Protein AF-A0A7S1L5M8-F1 (afdb_monomer)

Secondary structure (DSSP, 8-state):
-HHHHHHHHHHHT-SEEEEEEEPP-PPP----S-PPPGGGTSEEEEEEEPPP-HHHHHHHHHHHHTS---SHHHHHHHHHHHHHHHHHHHHTSSS---HHHHHHHHHHHHHH-HHHHHHHHHHHHHHHHHHHHHHHSPPHHHHHHHHHHHHHHHHH--

Sequence (158 aa):
LSELRLGDYAYYGWGVSASFREEPEAAPARGGGEALPALYTGTEVELRPQAVDYEASLARYRKTAEMTVTGEWMSAFVARASFNLGFMYQFGLGVAQDLHMAKLHYHRCREVDPSGVHTPVTMVLLALGAHMLLLRLPPWHELLARLAADLRVHALAL

InterPro domains:
  IPR011990 Tetratricopeptide-like helical domain superfamily [G3DSA:1.25.40.10] (1-119)

Solvent-accessible surface area (backbone atoms only — not comparable to full-atom values): 8716 Å² total; per-residue (Å²): 113,70,46,47,55,55,13,50,26,25,55,70,20,55,58,67,44,72,46,75,45,75,63,80,79,76,75,83,78,89,68,95,66,97,66,76,62,65,90,78,76,45,68,51,69,47,78,37,77,29,69,67,31,38,54,65,13,49,56,25,19,49,61,38,37,70,52,80,74,88,46,77,83,43,21,60,54,28,16,50,20,17,38,54,46,11,50,27,21,57,72,30,52,68,43,77,65,32,65,65,60,13,51,52,25,36,50,50,15,35,70,54,24,53,85,84,38,42,68,67,44,51,54,48,53,52,52,48,52,51,50,54,47,58,75,67,50,73,59,68,67,59,52,49,50,52,54,52,47,54,53,51,53,56,66,74,75,110

Foldseek 3Di:
DVLQVVLVCLQVLADWDWDWDFDDDDDDDPDDDPDPPVVPVGTDTDTDRGDRHQQSSLVSLVVLLPDDDPDDVSLQRNLVSLQVNLVCLCVVRNHDNDLVSSLVSLVSSCVSPVPPCVVVSVVVNVVSVVVVVVVVDDPVVVVVVVVVVVVVVVVVVD

Organism: Alexandrium catenella (NCBI:txid2925)

pLDDT: mean 85.06, std 14.72, range [47.56, 97.88]

Structure (mmCIF, N/CA/C/O backbone):
data_AF-A0A7S1L5M8-F1
#
_entry.id   AF-A0A7S1L5M8-F1
#
loop_
_atom_site.group_PDB
_atom_site.id
_atom_site.type_symbol
_atom_site.label_atom_id
_atom_site.label_alt_id
_atom_site.label_comp_id
_atom_site.label_asym_id
_atom_site.label_entity_id
_atom_site.label_seq_id
_atom_site.pdbx_PDB_ins_code
_atom_site.Cartn_x
_atom_site.Cartn_y
_atom_site.Cartn_z
_atom_site.occupancy
_atom_site.B_iso_or_equiv
_atom_site.auth_seq_id
_atom_site.auth_comp_id
_atom_site.auth_asym_id
_atom_site.auth_atom_id
_atom_site.pdbx_PDB_model_num
ATOM 1 N N . LEU A 1 1 ? -10.594 4.805 13.597 1.00 61.78 1 LEU A N 1
ATOM 2 C CA . LEU A 1 1 ? -9.616 3.938 14.305 1.00 61.78 1 LEU A CA 1
ATOM 3 C C . LEU A 1 1 ? -9.954 2.459 14.163 1.00 6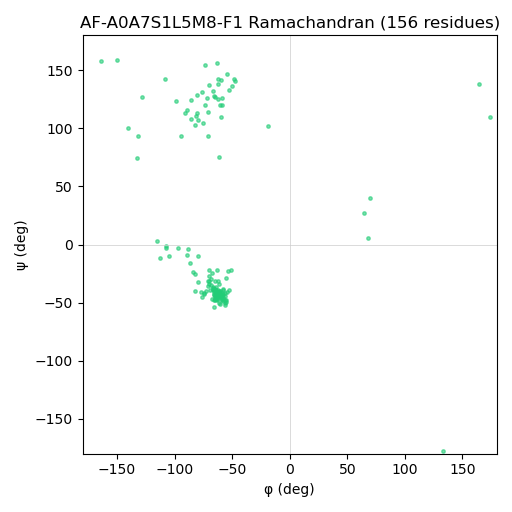1.78 1 LEU A C 1
ATOM 5 O O . LEU A 1 1 ? -9.120 1.719 13.660 1.00 61.78 1 LEU A O 1
ATOM 9 N N . SER A 1 2 ? -11.167 2.039 14.541 1.00 82.62 2 SER A N 1
ATOM 10 C CA . SER A 1 2 ? -11.674 0.679 14.286 1.00 82.62 2 SER A CA 1
ATOM 11 C C . SER A 1 2 ? -11.573 0.280 12.810 1.00 82.62 2 SER A C 1
ATOM 13 O O . SER A 1 2 ? -11.163 -0.833 12.509 1.00 82.62 2 SER A O 1
ATOM 15 N N . GLU A 1 3 ? -11.850 1.216 11.901 1.00 88.25 3 GLU A N 1
ATOM 16 C CA . GLU A 1 3 ? -11.818 0.994 10.448 1.00 88.25 3 GLU A CA 1
ATOM 17 C C . GLU A 1 3 ? -10.474 0.472 9.926 1.00 88.25 3 GLU A C 1
ATOM 19 O O . GLU A 1 3 ? -10.463 -0.494 9.172 1.00 88.25 3 GLU A O 1
ATOM 24 N N . LEU A 1 4 ? -9.339 1.033 10.368 1.00 91.25 4 LEU A N 1
ATOM 25 C CA . LEU A 1 4 ? -8.015 0.542 9.961 1.00 91.25 4 LEU A CA 1
ATOM 26 C C . LEU A 1 4 ? -7.835 -0.927 10.349 1.00 91.25 4 LEU A C 1
ATOM 28 O O . LEU A 1 4 ? -7.425 -1.739 9.528 1.00 91.25 4 LEU A O 1
ATOM 32 N N . ARG A 1 5 ? -8.170 -1.267 11.598 1.00 92.50 5 ARG A N 1
ATOM 33 C CA . ARG A 1 5 ? -8.021 -2.632 12.113 1.00 92.50 5 ARG A CA 1
ATOM 34 C C . ARG A 1 5 ? -8.956 -3.602 11.406 1.00 92.50 5 ARG 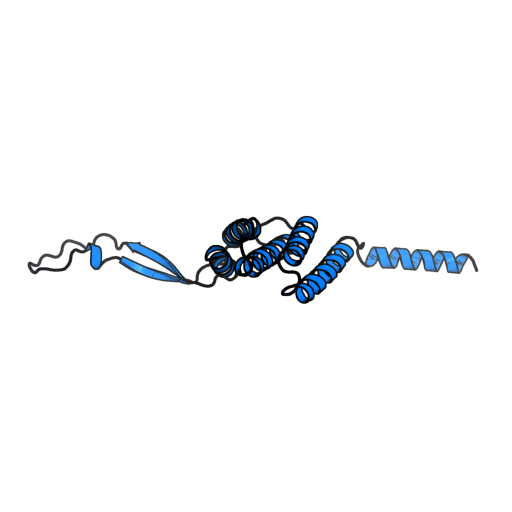A C 1
ATOM 36 O O . ARG A 1 5 ? -8.527 -4.684 11.039 1.00 92.50 5 ARG A O 1
ATOM 43 N N . LEU A 1 6 ? -10.204 -3.208 11.171 1.00 90.38 6 LEU A N 1
ATOM 44 C CA . LEU A 1 6 ? -11.151 -3.990 10.375 1.00 90.38 6 LEU A CA 1
ATOM 45 C C . LEU A 1 6 ? -10.655 -4.182 8.933 1.00 90.38 6 LEU A C 1
ATOM 47 O O . LEU A 1 6 ? -10.879 -5.236 8.345 1.00 90.38 6 LEU A O 1
ATOM 51 N N . GLY A 1 7 ? -9.952 -3.189 8.383 1.00 92.69 7 GLY A N 1
ATOM 52 C CA . GLY A 1 7 ? -9.249 -3.293 7.107 1.00 92.69 7 GLY A CA 1
ATOM 53 C C . GLY A 1 7 ? -8.119 -4.322 7.140 1.00 92.69 7 GLY A C 1
ATOM 54 O O . GLY A 1 7 ? -8.041 -5.135 6.222 1.00 92.69 7 GLY A O 1
ATOM 55 N N . ASP A 1 8 ? -7.309 -4.337 8.206 1.00 93.88 8 ASP A N 1
ATOM 56 C CA . ASP A 1 8 ? -6.246 -5.333 8.410 1.00 93.88 8 ASP A CA 1
ATOM 57 C C . ASP A 1 8 ? -6.839 -6.756 8.492 1.00 93.88 8 ASP A C 1
ATOM 59 O O . ASP A 1 8 ? -6.345 -7.669 7.836 1.00 93.88 8 ASP A O 1
ATOM 63 N N . TYR A 1 9 ? -7.930 -6.950 9.246 1.00 92.31 9 TYR A N 1
ATOM 64 C CA . TYR A 1 9 ? -8.611 -8.250 9.353 1.00 92.31 9 TYR A CA 1
ATOM 65 C C . TYR A 1 9 ? -9.103 -8.750 7.990 1.00 92.31 9 TYR A C 1
ATOM 67 O O . TYR A 1 9 ? -8.823 -9.887 7.616 1.00 92.31 9 TYR A O 1
ATOM 75 N N . ALA A 1 10 ? -9.756 -7.881 7.213 1.00 92.69 10 ALA A N 1
ATOM 76 C CA . ALA A 1 10 ? -10.206 -8.213 5.862 1.00 92.69 10 ALA A CA 1
ATOM 77 C C . ALA A 1 10 ? -9.031 -8.510 4.909 1.00 92.69 10 ALA A C 1
ATOM 79 O O . ALA A 1 10 ? -9.097 -9.453 4.125 1.00 92.69 10 ALA A O 1
ATOM 80 N N . TYR A 1 11 ? -7.932 -7.756 5.023 1.00 94.00 11 TYR A N 1
ATOM 81 C CA . TYR A 1 11 ? -6.733 -7.932 4.202 1.00 94.00 11 TYR A CA 1
ATOM 82 C C . TYR A 1 11 ? -6.044 -9.279 4.438 1.00 94.00 11 TYR A C 1
ATOM 84 O O . TYR A 1 11 ? -5.626 -9.938 3.489 1.00 94.00 11 TYR A O 1
ATOM 92 N N . TYR A 1 12 ? -5.899 -9.678 5.703 1.00 93.44 12 TYR A N 1
ATOM 93 C CA . TYR A 1 12 ? -5.222 -10.922 6.068 1.00 93.44 12 TYR A CA 1
ATOM 94 C C . TYR A 1 12 ? -6.166 -12.130 6.133 1.00 93.44 12 TYR A C 1
ATOM 96 O O . TYR A 1 12 ? -5.690 -13.253 6.286 1.00 93.44 12 TYR A O 1
ATOM 104 N N . GLY A 1 13 ? -7.484 -11.920 6.042 1.00 91.50 13 GLY A N 1
ATOM 105 C CA . GLY A 1 13 ? -8.477 -12.964 6.320 1.00 91.50 13 GLY A CA 1
ATOM 106 C C . GLY A 1 13 ? -8.438 -13.417 7.782 1.00 91.50 13 GLY A C 1
ATOM 107 O O . GLY A 1 13 ? -8.728 -14.565 8.104 1.00 91.50 13 GLY A O 1
ATOM 108 N N . TRP A 1 14 ? -8.008 -12.542 8.690 1.00 88.69 14 TRP A N 1
ATOM 109 C CA . TRP A 1 14 ? -8.004 -12.848 10.114 1.00 88.69 14 TRP A CA 1
ATOM 110 C C . TRP A 1 14 ? -9.409 -12.649 10.668 1.00 88.69 14 TRP A C 1
ATOM 112 O O . TRP A 1 14 ? -9.992 -11.583 10.507 1.00 88.69 14 TRP A O 1
ATOM 122 N N . GLY A 1 15 ? -9.924 -13.653 11.368 1.00 84.62 15 GLY A N 1
ATOM 123 C CA . GLY A 1 15 ? -11.241 -13.597 11.986 1.00 84.62 15 GLY A CA 1
ATOM 124 C C . GLY A 1 15 ? -12.053 -14.852 11.718 1.00 84.62 15 GLY A C 1
ATOM 125 O O . GLY A 1 15 ? -11.596 -15.811 11.093 1.00 84.62 15 GLY A O 1
ATOM 126 N N . VAL A 1 16 ? -13.280 -14.832 12.220 1.00 80.88 16 VAL A N 1
ATOM 127 C CA . VAL A 1 16 ? -14.267 -15.886 12.018 1.00 80.88 16 VAL A CA 1
ATOM 128 C C . VAL A 1 16 ? -15.554 -15.248 11.525 1.00 80.88 16 VAL A C 1
ATOM 130 O O . VAL A 1 16 ? -16.071 -14.313 12.134 1.00 80.88 16 VAL A O 1
ATOM 133 N N . SER A 1 17 ? -16.065 -15.755 10.411 1.00 74.81 17 SER A N 1
ATOM 134 C CA . SER A 1 17 ? -17.426 -15.493 9.968 1.00 74.81 17 SER A CA 1
ATOM 135 C C . SER A 1 17 ? -18.353 -16.493 10.648 1.00 74.81 17 SER A C 1
ATOM 137 O O . SER A 1 17 ? -18.148 -17.702 10.535 1.00 74.81 17 SER A O 1
ATOM 139 N N . ALA A 1 18 ? -19.367 -15.989 11.340 1.00 72.38 18 ALA A N 1
ATOM 140 C CA . ALA A 1 18 ? -20.452 -16.798 11.868 1.00 72.38 18 ALA A CA 1
ATOM 141 C C . ALA A 1 18 ? -21.548 -16.884 10.804 1.00 72.38 18 ALA A C 1
ATOM 143 O O . ALA A 1 18 ? -22.135 -15.863 10.445 1.00 72.38 18 ALA A O 1
ATOM 144 N N . SER A 1 19 ? -21.819 -18.081 10.289 1.00 68.38 19 SER A N 1
ATOM 145 C CA . SER A 1 19 ? -23.056 -18.336 9.552 1.00 68.38 19 SER A CA 1
ATOM 146 C C . SER A 1 19 ? -24.045 -19.004 10.494 1.00 68.38 19 SER A C 1
ATOM 148 O O . SER A 1 19 ? -23.744 -20.048 11.070 1.00 68.38 19 SER A O 1
ATOM 150 N N . PHE A 1 20 ? -25.214 -18.397 10.655 1.00 65.81 20 PHE A N 1
ATOM 151 C CA . PHE A 1 20 ? -26.310 -18.990 11.409 1.00 65.81 20 PHE A CA 1
ATOM 152 C C . PHE A 1 20 ? -27.002 -19.998 10.495 1.00 65.81 20 PHE A C 1
ATOM 154 O O . PHE A 1 20 ? -27.558 -19.613 9.465 1.00 65.81 20 PHE A O 1
ATOM 161 N N . ARG A 1 21 ? -26.918 -21.290 10.826 1.00 55.12 21 ARG A N 1
ATOM 162 C CA . ARG A 1 21 ? -27.759 -22.302 10.188 1.00 55.1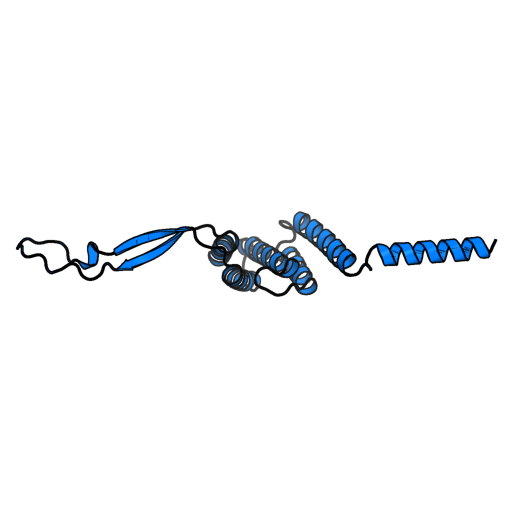2 21 ARG A CA 1
ATOM 163 C C . ARG A 1 21 ? -29.015 -22.435 11.039 1.00 55.12 21 ARG A C 1
ATOM 165 O O . ARG A 1 21 ? -28.940 -22.868 12.183 1.00 55.12 21 ARG A O 1
ATOM 172 N N . GLU A 1 22 ? -30.150 -22.031 10.483 1.00 58.75 22 GLU A N 1
ATOM 173 C CA . GLU A 1 22 ? -31.454 -22.379 11.043 1.00 58.75 22 GLU A CA 1
ATOM 174 C C . GLU A 1 22 ? -31.706 -23.858 10.729 1.00 58.75 22 GLU A C 1
ATOM 176 O O . GLU A 1 22 ? -31.687 -24.256 9.559 1.00 58.75 22 GLU A O 1
ATOM 181 N N . GLU A 1 23 ? -31.876 -24.696 11.756 1.00 53.81 23 GLU A N 1
ATOM 182 C CA . GLU A 1 23 ? -32.422 -26.033 11.527 1.00 53.81 23 GLU A CA 1
ATOM 183 C C . GLU A 1 23 ? -33.844 -25.912 10.955 1.00 53.81 23 GLU A C 1
ATOM 185 O O . GLU A 1 23 ? -34.610 -25.040 11.381 1.00 53.81 23 GLU A O 1
ATOM 190 N N . PRO A 1 24 ? -34.235 -26.787 10.011 1.00 55.69 24 PRO A N 1
ATOM 191 C CA . PRO A 1 24 ? -35.629 -26.898 9.623 1.00 55.69 24 PRO A CA 1
ATOM 192 C C . PRO A 1 24 ? -36.445 -27.298 10.858 1.00 55.69 24 PRO A C 1
ATOM 194 O O . PRO A 1 24 ? -36.188 -28.336 11.460 1.00 55.69 24 PRO A O 1
ATOM 197 N N . GLU A 1 25 ? -37.392 -26.431 11.220 1.00 55.66 25 GLU A N 1
ATOM 198 C CA . GLU A 1 25 ? -38.337 -26.507 12.339 1.00 55.66 25 GLU A CA 1
ATOM 199 C C . GLU A 1 25 ? -38.512 -27.933 12.905 1.00 55.66 25 GLU A C 1
ATOM 201 O O . GLU A 1 25 ? -39.195 -28.781 12.324 1.00 55.66 25 GLU A O 1
ATOM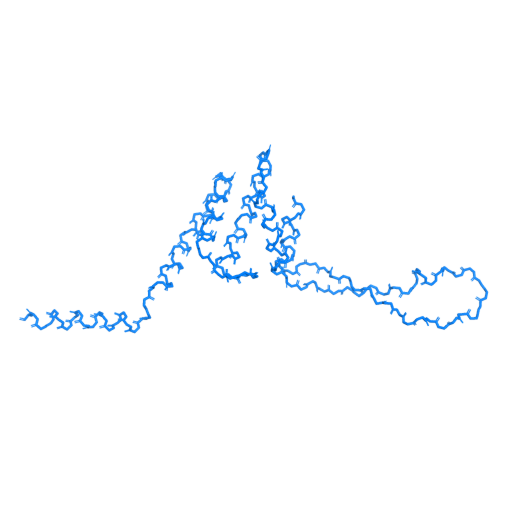 206 N N . ALA A 1 26 ? -37.863 -28.220 14.040 1.00 52.91 26 ALA A N 1
ATOM 207 C CA . ALA A 1 26 ? -38.008 -29.506 14.710 1.00 52.91 26 ALA A CA 1
ATOM 208 C C . ALA A 1 26 ? -39.487 -29.728 15.075 1.00 52.91 26 ALA A C 1
ATOM 210 O O . ALA A 1 26 ? -40.118 -28.885 15.717 1.00 52.91 26 ALA A O 1
ATOM 211 N N . ALA A 1 27 ? -40.035 -30.870 14.644 1.00 54.16 27 ALA A N 1
ATOM 212 C CA . ALA A 1 27 ? -41.432 -31.249 14.840 1.00 54.16 27 ALA A CA 1
ATOM 213 C C . ALA A 1 27 ? -41.892 -31.030 16.298 1.00 54.16 27 ALA A C 1
ATOM 215 O O . ALA A 1 27 ? -41.132 -31.317 17.228 1.00 54.16 27 ALA A O 1
ATOM 216 N N . PRO A 1 28 ? -43.135 -30.557 16.525 1.00 51.25 28 PRO A N 1
ATOM 217 C CA . PRO A 1 28 ? -43.559 -30.048 17.822 1.00 51.25 28 PRO A CA 1
ATOM 218 C C . PRO A 1 28 ? -43.409 -31.112 18.911 1.00 51.25 28 PRO A C 1
ATOM 220 O O . PRO A 1 28 ? -44.019 -32.185 18.852 1.00 51.25 28 PRO A O 1
ATOM 223 N N . ALA A 1 29 ? -42.598 -30.793 19.921 1.00 51.28 29 ALA A N 1
ATOM 224 C CA . ALA A 1 29 ? -42.389 -31.633 21.086 1.00 51.28 29 ALA A CA 1
ATOM 225 C C . ALA A 1 29 ? -43.725 -31.847 21.816 1.00 51.28 29 ALA A C 1
ATOM 227 O O . ALA A 1 29 ? -44.283 -30.945 22.443 1.00 51.28 29 ALA A O 1
ATOM 228 N N . ARG A 1 30 ? -44.253 -33.072 21.742 1.00 49.94 30 ARG A N 1
ATOM 229 C CA . ARG A 1 30 ? -45.323 -33.539 22.628 1.00 49.94 30 ARG A CA 1
ATOM 230 C C . ARG A 1 30 ? -44.741 -33.725 24.028 1.00 49.94 30 ARG A C 1
ATOM 232 O O . ARG A 1 30 ? -44.227 -34.795 24.334 1.00 49.94 30 ARG A O 1
ATOM 239 N N . GLY A 1 31 ? -44.830 -32.717 24.887 1.00 47.56 31 GLY A N 1
ATOM 240 C CA . GLY A 1 31 ? -44.469 -32.891 26.293 1.00 47.56 31 GLY A CA 1
ATOM 241 C C . GLY A 1 31 ? -44.492 -31.594 27.081 1.00 47.56 31 GLY A C 1
ATOM 242 O O . GLY A 1 31 ? -43.649 -30.734 26.873 1.00 47.56 31 GLY A O 1
ATOM 243 N N . GLY A 1 32 ? -45.469 -31.469 27.982 1.00 47.91 32 GLY A N 1
ATOM 244 C CA . GLY A 1 32 ? -45.611 -30.339 28.893 1.00 47.91 32 GLY A CA 1
ATOM 245 C C . GLY A 1 32 ? -44.458 -30.242 29.893 1.00 47.91 32 GLY A C 1
ATOM 246 O O . GLY A 1 32 ? -44.150 -31.191 30.607 1.00 47.91 32 GLY A O 1
ATOM 247 N N . GLY A 1 33 ? -43.860 -29.062 29.938 1.00 50.38 33 GLY A N 1
ATOM 248 C CA . GLY A 1 33 ? -42.803 -28.629 30.844 1.00 50.38 33 GLY A CA 1
ATOM 249 C C . GLY A 1 33 ? -42.215 -27.361 30.240 1.00 50.38 33 GLY A C 1
ATOM 250 O O . GLY A 1 33 ? -42.104 -27.299 29.019 1.00 50.38 33 GLY A O 1
ATOM 251 N N . GLU A 1 34 ? -41.930 -26.337 31.045 1.00 57.75 34 GLU A N 1
ATOM 252 C CA . GLU A 1 34 ? -41.392 -25.038 30.604 1.00 57.75 34 GLU A CA 1
ATOM 253 C C . GLU A 1 34 ? -40.015 -25.201 29.931 1.00 57.75 34 GLU A C 1
ATOM 255 O O . GLU A 1 34 ? -38.966 -24.928 30.507 1.00 57.75 34 GLU A O 1
ATOM 260 N N . ALA A 1 35 ? -40.004 -25.698 28.698 1.00 56.38 35 ALA A N 1
ATOM 261 C CA . ALA A 1 35 ? -38.849 -25.680 27.829 1.00 56.38 35 ALA A CA 1
ATOM 262 C C . ALA A 1 35 ? -38.701 -24.253 27.300 1.00 56.38 35 ALA A C 1
ATOM 264 O O . ALA A 1 35 ? -39.673 -23.643 26.845 1.00 56.38 35 ALA A O 1
ATOM 265 N N . LEU A 1 36 ? -37.482 -23.714 27.386 1.00 56.50 36 LEU A N 1
ATOM 266 C CA . LEU A 1 36 ? -37.137 -22.422 26.799 1.00 56.50 36 LEU A CA 1
ATOM 267 C C . LEU A 1 36 ? -37.624 -22.373 25.336 1.00 56.50 36 LEU A C 1
ATOM 269 O O . LEU A 1 36 ? -37.545 -23.396 24.649 1.00 56.50 36 LEU A O 1
ATOM 273 N N . PRO A 1 37 ? -38.124 -21.221 24.845 1.00 56.84 37 PRO A N 1
ATOM 274 C CA . PRO A 1 37 ? -38.594 -21.098 23.470 1.00 56.84 37 PRO A CA 1
ATOM 275 C C . PRO A 1 37 ? -37.543 -21.631 22.491 1.00 56.84 37 PRO A C 1
ATOM 277 O O . PRO A 1 37 ? -36.367 -21.291 22.629 1.00 56.84 37 PRO A O 1
ATOM 280 N N . ALA A 1 38 ? -37.965 -22.402 21.481 1.00 53.78 38 ALA A N 1
ATOM 281 C CA . ALA A 1 38 ? -37.087 -22.965 20.440 1.00 53.78 38 ALA A CA 1
ATOM 282 C C . ALA A 1 38 ? -36.171 -21.915 19.769 1.00 53.78 38 ALA A C 1
ATOM 284 O O . ALA A 1 38 ? -35.096 -22.237 19.266 1.00 53.78 38 ALA A O 1
ATOM 285 N N . LEU A 1 39 ? -36.566 -20.640 19.849 1.00 52.28 39 LEU A N 1
ATOM 286 C CA . LEU A 1 39 ? -35.793 -19.461 19.462 1.00 52.28 39 LEU A CA 1
ATOM 287 C C . LEU A 1 39 ? -34.393 -19.371 20.111 1.00 52.28 39 LEU A C 1
ATOM 289 O O . LEU A 1 39 ? -33.528 -18.689 19.575 1.00 52.28 39 LEU A O 1
ATOM 293 N N . TYR A 1 40 ? -34.167 -20.028 21.255 1.00 51.91 40 TYR A N 1
ATOM 294 C CA . TYR A 1 40 ? -32.889 -20.023 21.979 1.00 51.91 40 TYR A CA 1
ATOM 295 C C . TYR A 1 40 ? -32.083 -21.323 21.838 1.00 51.91 40 TYR A C 1
ATOM 297 O O . TYR A 1 40 ? -30.930 -21.360 22.263 1.00 51.91 40 TYR A O 1
ATOM 305 N N . THR A 1 41 ? -32.662 -22.386 21.270 1.00 56.44 41 THR A N 1
ATOM 306 C CA . THR A 1 41 ? -32.037 -23.720 21.202 1.00 56.44 41 THR A CA 1
ATOM 307 C C . THR A 1 41 ? -31.664 -24.172 19.787 1.00 56.44 41 THR A C 1
ATOM 309 O O . THR A 1 41 ? -30.932 -25.148 19.669 1.00 56.44 41 THR A O 1
ATOM 312 N N . GLY A 1 42 ? -32.115 -23.480 18.730 1.00 55.00 42 GLY A N 1
ATOM 313 C CA . GLY A 1 42 ? -32.005 -23.960 17.340 1.00 55.00 42 GLY A CA 1
ATOM 314 C C . GLY A 1 42 ? -30.989 -23.270 16.417 1.00 55.00 42 GLY A C 1
ATOM 315 O O . GLY A 1 42 ? -30.882 -23.655 15.256 1.00 55.00 42 GLY A O 1
ATOM 316 N N . THR A 1 43 ? -30.256 -22.249 16.868 1.00 59.59 43 THR A N 1
ATOM 317 C CA . THR A 1 43 ? -29.232 -21.597 16.031 1.00 59.59 43 THR A CA 1
ATOM 318 C C . THR A 1 43 ? -27.863 -22.205 16.290 1.00 59.59 43 THR A C 1
ATOM 320 O O . THR A 1 43 ? -27.136 -21.757 17.181 1.00 59.59 43 THR A O 1
ATOM 323 N N . GLU A 1 44 ? -27.485 -23.201 15.493 1.00 61.91 44 GLU A N 1
ATOM 324 C CA . GLU A 1 44 ? -26.090 -23.623 15.432 1.00 61.91 44 GLU A CA 1
ATOM 325 C C . GLU A 1 44 ? -25.278 -22.535 14.714 1.00 61.91 44 GLU A C 1
ATOM 327 O O . GLU A 1 44 ? -25.480 -22.226 13.534 1.00 61.91 44 GLU A O 1
ATOM 332 N N . VAL A 1 45 ? -24.370 -21.903 15.460 1.00 69.25 45 VAL A N 1
ATOM 333 C CA . VAL A 1 45 ? -23.427 -20.930 14.909 1.00 69.25 45 VAL A CA 1
ATOM 334 C C . VAL A 1 45 ? -22.268 -21.699 14.297 1.00 69.25 45 VAL A C 1
ATOM 336 O O . VAL A 1 45 ? -21.381 -22.177 15.004 1.00 69.25 45 VAL A O 1
ATOM 339 N N . GLU A 1 46 ? -22.253 -21.805 12.973 1.00 75.94 46 GLU A N 1
ATOM 340 C CA . GLU A 1 46 ? -21.122 -22.393 12.268 1.00 75.94 46 GLU A CA 1
ATOM 341 C C . GLU A 1 46 ? -20.016 -21.332 12.163 1.00 75.94 46 GLU A C 1
ATOM 343 O O . GLU A 1 46 ? -20.128 -20.346 11.427 1.00 75.94 46 GLU A O 1
ATOM 348 N N . LEU A 1 47 ? -18.951 -21.513 12.948 1.00 76.19 47 LEU A N 1
ATOM 349 C CA . LEU A 1 47 ? -17.768 -20.657 12.917 1.00 76.19 47 LEU A CA 1
ATOM 350 C C . LEU A 1 47 ? -16.864 -21.093 11.767 1.00 76.19 47 LEU A C 1
ATOM 352 O O . LEU A 1 47 ? -16.236 -22.151 11.820 1.00 76.19 47 LEU A O 1
ATOM 356 N N . ARG A 1 48 ? -16.772 -20.257 10.735 1.00 81.12 48 ARG A N 1
ATOM 357 C CA . ARG A 1 48 ? -15.855 -20.466 9.613 1.00 81.12 48 ARG A CA 1
ATOM 358 C C . ARG A 1 48 ? -14.710 -19.463 9.656 1.00 81.12 48 ARG A C 1
ATOM 360 O O . ARG A 1 48 ? -14.954 -18.303 9.988 1.00 81.12 48 ARG A O 1
ATOM 367 N N . PRO A 1 49 ? -13.478 -19.867 9.299 1.00 81.12 49 PRO A N 1
ATOM 368 C CA . PRO A 1 49 ? -12.397 -18.920 9.064 1.00 81.12 49 PRO A CA 1
ATOM 369 C C . PRO A 1 49 ? -12.839 -17.854 8.060 1.00 81.12 49 PRO A C 1
ATOM 371 O O . PRO A 1 49 ? -13.433 -18.176 7.030 1.00 81.12 49 PRO A O 1
ATOM 374 N N . GLN A 1 50 ? -12.570 -16.589 8.371 1.00 84.81 50 GLN A N 1
ATOM 375 C CA . GLN A 1 50 ? -12.884 -15.491 7.469 1.00 84.81 50 GLN A CA 1
ATOM 376 C C . GLN A 1 50 ? -12.022 -15.588 6.200 1.00 84.81 50 GLN A C 1
ATOM 378 O O . GLN A 1 50 ? -10.808 -15.757 6.269 1.00 84.81 50 GLN A O 1
ATOM 383 N N . ALA A 1 51 ? -12.645 -15.466 5.028 1.00 87.81 51 ALA A N 1
ATOM 384 C CA . ALA A 1 51 ? -11.911 -15.384 3.771 1.00 87.81 51 ALA A CA 1
ATOM 385 C C . ALA A 1 51 ? -11.242 -14.009 3.609 1.00 87.81 51 ALA A C 1
ATOM 387 O O . ALA A 1 51 ? -11.708 -13.005 4.151 1.00 87.81 51 ALA A O 1
ATOM 388 N N . VAL A 1 52 ? -10.157 -13.966 2.835 1.00 92.44 52 VAL A N 1
ATOM 389 C CA . VAL A 1 52 ? -9.497 -12.711 2.456 1.00 92.44 52 VAL A CA 1
ATOM 390 C C . VAL A 1 52 ? -10.434 -11.886 1.573 1.00 92.44 52 VAL A C 1
ATOM 392 O O . VAL A 1 52 ? -10.931 -12.383 0.565 1.00 92.44 52 VAL A O 1
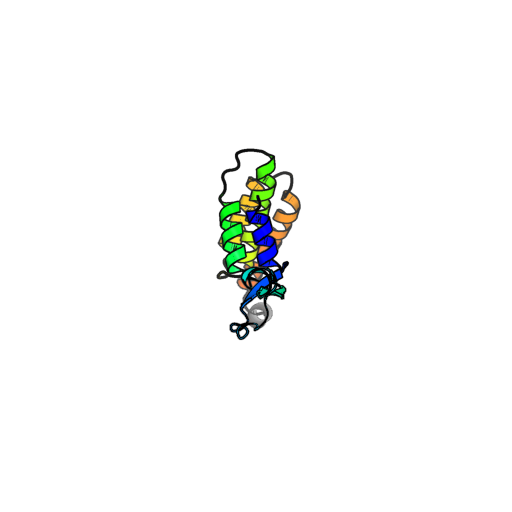ATOM 395 N N . ASP A 1 53 ? -10.640 -10.623 1.942 1.00 94.06 53 ASP A N 1
ATOM 396 C CA . ASP A 1 53 ? -11.496 -9.674 1.230 1.00 94.06 53 ASP A CA 1
ATOM 397 C C . ASP A 1 53 ? -10.749 -8.348 1.026 1.00 94.06 53 ASP A C 1
ATOM 399 O O . ASP A 1 53 ? -10.720 -7.452 1.882 1.00 94.06 53 ASP A O 1
ATOM 403 N N . TYR A 1 54 ? -10.107 -8.234 -0.137 1.00 95.56 54 TYR A N 1
ATOM 404 C CA . TYR A 1 54 ? -9.355 -7.039 -0.498 1.00 95.56 54 TYR A CA 1
ATOM 405 C C . TYR A 1 54 ? -10.256 -5.842 -0.794 1.00 95.56 54 TYR A C 1
ATOM 407 O O . TYR A 1 54 ? -9.861 -4.716 -0.509 1.00 95.56 54 TYR A O 1
ATOM 415 N N . GLU A 1 55 ? -11.462 -6.045 -1.319 1.00 94.56 55 GLU A N 1
ATOM 416 C CA . GLU A 1 55 ? -12.365 -4.940 -1.647 1.00 94.56 55 GLU A CA 1
ATOM 417 C C . GLU A 1 55 ? -12.835 -4.240 -0.367 1.00 94.56 55 GLU A C 1
ATOM 419 O O . GLU A 1 55 ? -12.717 -3.016 -0.219 1.00 94.56 55 GLU A O 1
ATOM 424 N N . ALA A 1 56 ? -13.261 -5.024 0.625 1.00 93.81 56 ALA A N 1
ATOM 425 C CA . ALA A 1 56 ? -13.667 -4.488 1.913 1.00 93.81 56 ALA A CA 1
ATOM 426 C C . ALA A 1 56 ? -12.481 -3.912 2.706 1.00 93.81 56 ALA A C 1
ATOM 428 O O . ALA A 1 56 ? -12.659 -2.977 3.493 1.00 93.81 56 ALA A O 1
ATOM 429 N N . SER A 1 57 ? -11.267 -4.439 2.523 1.00 96.00 57 SER A N 1
ATOM 430 C CA . SER A 1 57 ? -10.053 -3.836 3.083 1.00 96.00 57 SER A CA 1
ATOM 431 C C . SER A 1 57 ? -9.766 -2.462 2.464 1.00 96.00 57 SER A C 1
ATOM 433 O O . SER A 1 57 ? -9.591 -1.474 3.184 1.00 96.00 57 SER A O 1
ATOM 435 N N . LEU A 1 58 ? -9.831 -2.369 1.133 1.00 96.12 58 LEU A N 1
ATOM 436 C CA . LEU A 1 58 ? -9.578 -1.148 0.375 1.00 96.12 58 LEU A CA 1
ATOM 437 C C . LEU A 1 58 ? -10.543 -0.027 0.760 1.00 96.12 58 LEU A C 1
ATOM 439 O O . LEU A 1 58 ? -10.110 1.100 1.007 1.00 96.12 58 LEU A O 1
ATOM 443 N N . ALA A 1 59 ? -11.838 -0.335 0.873 1.00 95.25 59 ALA A N 1
ATOM 444 C CA . ALA A 1 59 ? -12.852 0.632 1.288 1.00 95.25 59 ALA A CA 1
ATOM 445 C C . ALA A 1 59 ? -12.539 1.234 2.671 1.00 95.25 59 ALA A C 1
ATOM 447 O O . ALA A 1 59 ? -12.631 2.450 2.871 1.00 95.25 59 ALA A O 1
ATOM 448 N N . ARG A 1 60 ? -12.106 0.398 3.622 1.00 95.75 60 ARG A N 1
ATOM 449 C CA . ARG A 1 60 ? -11.771 0.824 4.989 1.00 95.75 60 ARG A CA 1
ATOM 450 C C . ARG A 1 60 ? -10.472 1.621 5.059 1.00 95.75 60 ARG A C 1
ATOM 452 O O . ARG A 1 60 ? -10.405 2.625 5.780 1.00 95.75 60 ARG A O 1
ATOM 459 N N . TYR A 1 61 ? -9.451 1.219 4.303 1.00 96.56 61 TYR A N 1
ATOM 460 C CA . TYR A 1 61 ? -8.210 1.985 4.211 1.00 96.56 61 TYR A CA 1
ATOM 461 C C . TYR A 1 61 ? -8.432 3.334 3.545 1.00 96.56 61 TYR A C 1
ATOM 463 O O . TYR A 1 61 ? -7.964 4.327 4.091 1.00 96.56 61 TYR A O 1
ATOM 471 N N . ARG A 1 62 ? -9.200 3.406 2.449 1.00 95.62 62 ARG A N 1
ATOM 472 C CA . ARG A 1 62 ? -9.572 4.676 1.806 1.00 95.62 62 ARG A CA 1
ATOM 473 C C . ARG A 1 62 ? -10.270 5.604 2.796 1.00 95.62 62 ARG A C 1
ATOM 475 O O . ARG A 1 62 ? -9.795 6.713 3.023 1.00 95.62 62 ARG A O 1
ATOM 482 N N . LYS A 1 63 ? -11.305 5.103 3.477 1.00 95.25 63 LYS A N 1
ATOM 483 C CA . LYS A 1 63 ? -12.039 5.859 4.500 1.00 95.25 63 LYS A CA 1
ATOM 484 C C . LYS A 1 63 ? -11.119 6.411 5.590 1.00 95.25 63 LYS A C 1
ATOM 486 O O . LYS A 1 63 ? -11.309 7.539 6.023 1.00 95.25 63 LYS A O 1
ATOM 491 N N . THR A 1 64 ? -10.134 5.632 6.043 1.00 95.19 64 THR A N 1
ATOM 492 C CA . THR A 1 64 ? -9.199 6.070 7.093 1.00 95.19 64 THR A CA 1
ATOM 493 C C . THR A 1 64 ? -8.132 7.025 6.556 1.00 95.19 64 THR A C 1
ATOM 495 O O . THR A 1 64 ? -7.814 8.010 7.212 1.00 95.19 64 THR A O 1
ATOM 498 N N . ALA A 1 65 ? -7.585 6.761 5.370 1.00 94.69 65 ALA A N 1
ATOM 499 C CA . ALA A 1 65 ? -6.556 7.583 4.743 1.00 94.69 65 ALA A CA 1
ATOM 500 C C . ALA A 1 65 ? -7.074 8.984 4.396 1.00 94.69 65 ALA A C 1
ATOM 502 O O . ALA A 1 65 ? -6.309 9.940 4.445 1.00 94.69 65 ALA A O 1
ATOM 503 N N . GLU A 1 66 ? -8.362 9.115 4.071 1.00 93.00 66 GLU A N 1
ATOM 504 C CA . GLU A 1 66 ? -9.015 10.382 3.727 1.00 93.00 66 GLU A CA 1
ATOM 505 C C . GLU A 1 66 ? -9.400 11.241 4.940 1.00 93.00 66 GLU A C 1
ATOM 507 O O . GLU A 1 66 ? -9.741 12.408 4.762 1.00 93.00 66 GLU A O 1
ATOM 512 N N . MET A 1 67 ? -9.306 10.713 6.166 1.00 91.94 67 MET A N 1
ATOM 513 C CA . MET A 1 67 ? -9.638 11.467 7.377 1.00 91.94 67 MET A CA 1
ATOM 514 C C . MET A 1 67 ? -8.732 12.691 7.554 1.00 91.94 67 MET A C 1
ATOM 516 O O . MET A 1 67 ? -7.511 12.618 7.402 1.00 91.94 67 MET A O 1
ATOM 520 N N . THR A 1 68 ? -9.336 13.811 7.952 1.00 91.00 68 THR A N 1
ATOM 521 C CA . THR A 1 68 ? -8.599 14.998 8.392 1.00 91.00 68 THR A CA 1
ATOM 522 C C . THR A 1 68 ? -7.970 14.727 9.754 1.00 91.00 68 THR A C 1
ATOM 524 O O . THR A 1 68 ? -8.656 14.345 10.703 1.00 91.00 68 THR A O 1
ATOM 527 N N . VAL A 1 69 ? -6.660 14.934 9.865 1.00 90.38 69 VAL A N 1
ATOM 528 C CA . VAL A 1 69 ? -5.922 14.732 11.116 1.00 90.38 69 VAL A CA 1
ATOM 529 C C . VAL A 1 69 ? -6.229 15.893 12.060 1.00 90.38 69 VAL A C 1
ATOM 531 O O . VAL A 1 69 ? -5.741 17.000 11.862 1.00 90.38 69 VAL A O 1
ATOM 534 N N . THR A 1 70 ? -7.056 15.654 13.079 1.00 88.62 70 THR A N 1
ATOM 535 C CA . THR A 1 70 ? -7.410 16.671 14.091 1.00 88.62 70 THR A CA 1
ATOM 536 C C . THR A 1 70 ? -6.574 16.589 15.375 1.00 88.62 70 THR A C 1
ATOM 538 O O . THR A 1 70 ? -6.716 17.440 16.246 1.00 88.62 70 THR A O 1
ATOM 541 N N . GLY A 1 71 ? -5.677 15.605 15.500 1.00 87.31 71 GLY A N 1
ATOM 542 C CA . GLY A 1 71 ? -4.800 15.438 16.662 1.00 87.31 71 GLY A CA 1
ATOM 543 C C . GLY A 1 71 ? -3.629 14.495 16.382 1.00 87.31 71 GLY A C 1
ATOM 544 O O . GLY A 1 71 ? -3.705 13.662 15.476 1.00 87.31 71 GLY A O 1
ATOM 545 N N . GLU A 1 72 ? -2.557 14.610 17.171 1.00 84.69 72 GLU A N 1
ATOM 546 C CA . GLU A 1 72 ? -1.299 13.872 16.962 1.00 84.69 72 GLU A CA 1
ATOM 547 C C . GLU A 1 72 ? -1.488 12.354 16.964 1.00 84.69 72 GLU A C 1
ATOM 549 O O . GLU A 1 72 ? -0.922 11.662 16.129 1.00 84.69 72 GLU A O 1
ATOM 554 N N . TRP A 1 73 ? -2.347 11.807 17.830 1.00 85.19 73 TRP A N 1
ATOM 555 C CA . TRP A 1 73 ? -2.574 10.360 17.861 1.00 85.19 73 TRP A CA 1
ATOM 556 C C . TRP A 1 73 ? -3.182 9.821 16.561 1.00 85.19 73 TRP A C 1
ATOM 558 O O . TRP A 1 73 ? -3.066 8.629 16.312 1.00 85.19 73 TRP A O 1
ATOM 568 N N . MET A 1 74 ? -3.840 10.648 15.736 1.00 91.06 74 MET A N 1
ATOM 569 C CA . MET A 1 74 ? -4.446 10.214 14.472 1.00 91.06 74 MET A CA 1
ATOM 570 C C . MET A 1 74 ? -3.456 10.131 13.317 1.00 91.06 74 MET A C 1
ATOM 572 O O . MET A 1 74 ? -3.702 9.340 12.402 1.00 91.06 74 MET A O 1
ATOM 576 N N . SER A 1 75 ? -2.360 10.895 13.352 1.00 92.62 75 SER A N 1
ATOM 577 C CA . SER A 1 75 ? -1.396 10.939 12.248 1.00 92.62 75 SER A CA 1
ATOM 578 C C . SER A 1 75 ? -0.863 9.542 11.935 1.00 92.62 75 SER A C 1
ATOM 580 O O . SER A 1 75 ? -0.964 9.092 10.799 1.00 92.62 75 SER A O 1
ATOM 582 N N . ALA A 1 76 ? -0.450 8.789 12.955 1.00 91.88 76 ALA A N 1
ATOM 583 C CA . ALA A 1 76 ? 0.064 7.432 12.796 1.00 91.88 76 ALA A CA 1
ATOM 584 C C . ALA A 1 76 ? -0.944 6.480 12.118 1.00 91.88 76 ALA A C 1
ATOM 586 O O . ALA A 1 76 ? -0.570 5.649 11.288 1.00 91.88 76 ALA A O 1
ATOM 587 N N . PHE A 1 77 ? -2.242 6.596 12.427 1.00 93.00 77 PHE A N 1
ATOM 588 C CA . PHE A 1 77 ? -3.269 5.739 11.820 1.00 93.00 77 PHE A CA 1
ATOM 589 C C . PHE A 1 77 ? -3.570 6.130 10.376 1.00 93.00 77 PHE A C 1
ATOM 591 O O . PHE A 1 77 ? -3.707 5.248 9.529 1.00 93.00 77 PHE A O 1
ATOM 598 N N . VAL A 1 78 ? -3.665 7.430 10.091 1.00 94.81 78 VAL A N 1
ATOM 599 C CA . VAL A 1 78 ? -3.886 7.940 8.730 1.00 94.81 78 VAL A CA 1
ATOM 600 C C . VAL A 1 78 ? -2.668 7.649 7.849 1.00 94.81 78 VAL A C 1
ATOM 602 O O . VAL A 1 78 ? -2.831 7.227 6.702 1.00 94.81 78 VAL A O 1
ATOM 605 N N . ALA A 1 79 ? -1.455 7.783 8.389 1.00 95.38 79 ALA A N 1
ATOM 606 C CA . ALA A 1 79 ? -0.212 7.417 7.722 1.00 95.38 79 ALA A CA 1
ATOM 607 C C . ALA A 1 79 ? -0.185 5.918 7.397 1.00 95.38 79 ALA A C 1
ATOM 609 O O . ALA A 1 79 ? -0.016 5.539 6.239 1.00 95.38 79 ALA A O 1
ATOM 610 N N . ARG A 1 80 ? -0.472 5.052 8.378 1.00 94.94 80 ARG A N 1
ATOM 611 C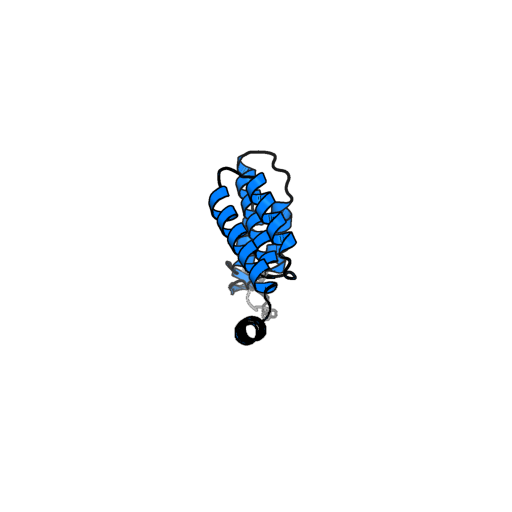 CA . ARG A 1 80 ? -0.528 3.598 8.170 1.00 94.94 80 ARG A CA 1
ATOM 612 C C . ARG A 1 80 ? -1.610 3.178 7.170 1.00 94.94 80 ARG A C 1
ATOM 614 O O . ARG A 1 80 ? -1.342 2.344 6.312 1.00 94.94 80 ARG A O 1
ATOM 621 N N . ALA A 1 81 ? -2.800 3.776 7.234 1.00 96.38 81 ALA A N 1
ATOM 622 C CA . ALA A 1 81 ? -3.856 3.545 6.247 1.00 96.38 81 ALA A CA 1
ATOM 623 C C . ALA A 1 81 ? -3.414 3.960 4.837 1.00 96.38 81 ALA A C 1
ATOM 625 O O . ALA A 1 81 ? -3.614 3.211 3.884 1.00 96.38 81 ALA A O 1
ATOM 626 N N . SER A 1 82 ? -2.776 5.129 4.714 1.00 97.00 82 SER A N 1
ATOM 627 C CA . SER A 1 82 ? -2.241 5.625 3.443 1.00 97.00 82 SER A CA 1
ATOM 628 C C . SER A 1 82 ? -1.156 4.696 2.902 1.00 97.00 82 SER A C 1
ATOM 630 O O . SER A 1 82 ? -1.162 4.375 1.720 1.00 97.00 82 SER A O 1
ATOM 632 N N . PHE A 1 83 ? -0.267 4.192 3.759 1.00 97.00 83 PHE A N 1
ATOM 633 C CA . PHE A 1 83 ? 0.742 3.212 3.366 1.00 97.00 83 PHE A CA 1
ATOM 634 C C . PHE A 1 83 ? 0.111 1.921 2.831 1.00 97.00 83 PHE A C 1
ATOM 636 O O . PHE A 1 83 ? 0.440 1.495 1.726 1.00 97.00 83 PHE A O 1
ATOM 643 N N . ASN A 1 84 ? -0.827 1.329 3.576 1.00 96.50 84 ASN A N 1
ATOM 644 C CA . ASN A 1 84 ? -1.505 0.100 3.160 1.00 96.50 84 ASN A CA 1
ATOM 645 C C . ASN A 1 84 ? -2.266 0.298 1.841 1.00 96.50 84 ASN A C 1
ATOM 647 O O . ASN A 1 84 ? -2.195 -0.546 0.951 1.00 96.50 84 ASN A O 1
ATOM 651 N N . LEU A 1 85 ? -2.943 1.436 1.679 1.00 96.88 85 LEU A N 1
ATOM 652 C CA . LEU A 1 85 ? -3.644 1.771 0.444 1.00 96.88 85 LEU A CA 1
ATOM 653 C C . LEU A 1 85 ? -2.677 1.912 -0.741 1.00 96.88 85 LEU A C 1
ATOM 655 O O . LEU A 1 85 ? -2.946 1.384 -1.818 1.00 96.88 85 LEU A O 1
ATOM 659 N N . GLY A 1 86 ? -1.524 2.558 -0.537 1.00 97.12 86 GLY A N 1
ATOM 660 C CA . GLY A 1 86 ? -0.468 2.642 -1.548 1.00 97.12 86 GLY A CA 1
ATOM 661 C C . GLY A 1 86 ? 0.064 1.266 -1.959 1.00 97.12 86 GLY A C 1
ATOM 662 O O . GLY A 1 86 ? 0.247 1.007 -3.147 1.00 97.12 86 GLY A O 1
ATOM 663 N N . PHE A 1 87 ? 0.220 0.356 -0.997 1.00 96.69 87 PHE A N 1
ATOM 664 C CA . PHE A 1 87 ? 0.630 -1.026 -1.250 1.00 96.69 87 PHE A CA 1
ATOM 665 C C . PHE A 1 87 ? -0.393 -1.788 -2.097 1.00 96.69 87 PHE A C 1
ATOM 667 O O . PHE A 1 87 ? -0.021 -2.470 -3.053 1.00 96.69 87 PHE A O 1
ATOM 674 N N . MET A 1 88 ? -1.686 -1.623 -1.811 1.00 97.38 88 MET A N 1
ATOM 675 C CA . MET A 1 88 ? -2.748 -2.251 -2.600 1.00 97.38 88 MET A CA 1
ATOM 676 C C . MET A 1 88 ? -2.751 -1.763 -4.052 1.00 97.38 88 MET A C 1
ATOM 678 O O . MET A 1 88 ? -2.850 -2.592 -4.954 1.00 97.38 88 MET A O 1
ATOM 682 N N . TYR A 1 89 ? -2.546 -0.464 -4.302 1.00 97.88 89 TYR A N 1
ATOM 683 C CA . TYR A 1 89 ? -2.385 0.057 -5.667 1.00 97.88 89 TYR A CA 1
ATOM 684 C C . TYR A 1 89 ? -1.100 -0.429 -6.347 1.00 97.88 89 TYR A C 1
ATOM 686 O O . TYR A 1 89 ? -1.111 -0.702 -7.546 1.00 97.88 89 TYR A O 1
ATOM 694 N N . GLN A 1 90 ? 0.005 -0.565 -5.607 1.00 96.94 90 GLN A N 1
ATOM 695 C CA . GLN A 1 90 ? 1.281 -1.013 -6.169 1.00 96.94 90 GLN A CA 1
ATOM 696 C C . GLN A 1 90 ? 1.215 -2.446 -6.707 1.00 96.94 90 GLN A C 1
ATOM 698 O O . GLN A 1 90 ? 1.851 -2.737 -7.718 1.00 96.94 90 GLN A O 1
ATOM 703 N N . PHE A 1 91 ? 0.468 -3.332 -6.046 1.00 95.62 91 PHE A N 1
ATOM 704 C CA . PHE A 1 91 ? 0.365 -4.749 -6.419 1.00 95.62 91 PHE A CA 1
ATOM 705 C C . PHE A 1 91 ? -0.982 -5.139 -7.039 1.00 95.62 91 PHE A C 1
ATOM 707 O O . PHE A 1 91 ? -1.143 -6.282 -7.454 1.00 95.62 91 PHE A O 1
ATOM 714 N N . GLY A 1 92 ? -1.934 -4.211 -7.129 1.00 96.00 92 GLY A N 1
ATOM 715 C CA . GLY A 1 92 ? -3.258 -4.472 -7.692 1.00 96.00 92 GLY A CA 1
ATOM 716 C C . GLY A 1 92 ? -4.128 -5.389 -6.819 1.00 96.00 92 GLY A C 1
ATOM 717 O O . GLY A 1 92 ? -4.813 -6.275 -7.324 1.00 96.00 92 GLY A O 1
ATOM 718 N N . LEU A 1 93 ? -4.082 -5.218 -5.494 1.00 95.81 93 LEU A N 1
ATOM 719 C CA . LEU A 1 93 ? -4.856 -6.032 -4.550 1.00 95.81 93 LEU A CA 1
ATOM 720 C C . LEU A 1 93 ? -6.257 -5.440 -4.379 1.00 95.81 93 LEU A C 1
ATOM 722 O O . LEU A 1 93 ? -6.408 -4.384 -3.771 1.00 95.81 93 LEU A O 1
ATOM 726 N N . GLY A 1 94 ? -7.281 -6.098 -4.927 1.00 93.06 94 GLY A N 1
ATOM 727 C CA . GLY A 1 94 ? -8.668 -5.604 -4.890 1.00 93.06 94 GLY A CA 1
ATOM 728 C C . GLY A 1 94 ? -8.921 -4.342 -5.729 1.00 93.06 94 GLY A C 1
ATOM 729 O O . GLY A 1 94 ? -10.010 -3.780 -5.678 1.00 93.06 94 GLY A O 1
ATOM 730 N N . VAL A 1 95 ? -7.927 -3.886 -6.497 1.00 95.56 95 VAL A N 1
ATOM 731 C CA . VAL A 1 95 ? -7.998 -2.735 -7.408 1.00 95.56 95 VAL A CA 1
ATOM 732 C C . VAL A 1 95 ? -7.037 -2.948 -8.574 1.00 95.56 95 VAL A C 1
ATOM 734 O O . VAL A 1 95 ? -6.093 -3.725 -8.463 1.00 95.56 95 VAL A O 1
ATOM 737 N N . ALA A 1 96 ? -7.253 -2.263 -9.697 1.00 96.75 96 ALA A N 1
ATOM 738 C CA . ALA A 1 96 ? -6.276 -2.247 -10.780 1.00 96.75 96 ALA A CA 1
ATOM 739 C C . ALA A 1 96 ? -4.933 -1.668 -10.297 1.00 96.75 96 ALA A C 1
ATOM 741 O O . ALA A 1 96 ? -4.902 -0.716 -9.513 1.00 96.75 96 ALA A O 1
ATOM 742 N N . GLN A 1 97 ? -3.827 -2.242 -10.776 1.00 96.12 97 GLN A N 1
ATOM 743 C CA . GLN A 1 97 ? -2.493 -1.760 -10.437 1.00 96.12 97 GLN A CA 1
ATOM 744 C C . GLN A 1 97 ? -2.302 -0.324 -10.946 1.00 96.12 97 GLN A C 1
ATOM 746 O O . GLN A 1 97 ? -2.437 -0.060 -12.140 1.00 96.12 97 GLN A O 1
ATOM 751 N N . ASP A 1 98 ? -1.937 0.587 -10.044 1.00 97.06 98 ASP A N 1
ATOM 752 C CA . ASP A 1 98 ? -1.640 1.984 -10.360 1.00 97.06 98 ASP A CA 1
ATOM 753 C C . ASP A 1 98 ? -0.444 2.468 -9.532 1.00 97.06 98 ASP A C 1
ATOM 755 O O . ASP A 1 98 ? -0.537 2.824 -8.353 1.00 97.06 98 ASP A O 1
ATOM 759 N N . LEU A 1 99 ? 0.724 2.492 -10.172 1.00 95.94 99 LEU A N 1
ATOM 760 C CA . LEU A 1 99 ? 1.967 2.884 -9.513 1.00 95.94 99 LEU A CA 1
ATOM 761 C C . LEU A 1 99 ? 2.018 4.386 -9.185 1.00 95.94 99 LEU A C 1
ATOM 763 O O . LEU A 1 99 ? 2.776 4.794 -8.302 1.00 95.94 99 LEU A O 1
ATOM 767 N N . HIS A 1 100 ? 1.229 5.218 -9.869 1.00 96.00 100 HIS A N 1
ATOM 768 C CA . HIS A 1 100 ? 1.170 6.650 -9.599 1.00 96.00 100 HIS A CA 1
ATOM 769 C C . HIS A 1 100 ? 0.348 6.925 -8.338 1.00 96.00 100 HIS A C 1
ATOM 771 O O . HIS A 1 100 ? 0.808 7.639 -7.444 1.00 96.00 100 HIS A O 1
ATOM 777 N N . MET A 1 101 ? -0.812 6.274 -8.218 1.00 97.06 101 MET A N 1
ATOM 778 C CA . MET A 1 101 ? -1.627 6.300 -7.002 1.00 97.06 101 MET A CA 1
ATOM 779 C C . MET A 1 101 ? -0.880 5.710 -5.807 1.00 97.06 101 MET A C 1
ATOM 781 O O . MET A 1 101 ? -0.919 6.284 -4.717 1.00 97.06 101 MET A O 1
ATOM 785 N N . ALA A 1 102 ? -0.121 4.627 -6.008 1.00 97.81 102 ALA A N 1
ATOM 786 C CA . ALA A 1 102 ? 0.752 4.083 -4.971 1.00 97.81 102 ALA A CA 1
ATOM 787 C C . ALA A 1 102 ? 1.744 5.138 -4.453 1.00 97.81 102 ALA A C 1
ATOM 789 O O . ALA A 1 102 ? 1.819 5.398 -3.250 1.00 97.81 102 ALA A O 1
ATOM 790 N N . LYS A 1 103 ? 2.455 5.811 -5.370 1.00 97.44 103 LYS A N 1
ATOM 791 C CA . LYS A 1 103 ? 3.411 6.876 -5.039 1.00 97.44 103 LYS A CA 1
ATOM 792 C C . LYS A 1 103 ? 2.752 8.017 -4.261 1.00 97.44 103 LYS A C 1
ATOM 794 O O . LYS A 1 103 ? 3.312 8.469 -3.262 1.00 97.44 103 LYS A O 1
ATOM 799 N N . LEU A 1 104 ? 1.577 8.466 -4.704 1.00 97.06 104 LEU A N 1
ATOM 800 C CA . LEU A 1 104 ? 0.811 9.529 -4.051 1.00 97.06 104 LEU A CA 1
ATOM 801 C C . LEU A 1 104 ? 0.493 9.169 -2.595 1.00 97.06 104 LEU A C 1
ATOM 803 O O . LEU A 1 104 ? 0.749 9.956 -1.685 1.00 97.06 104 LEU A O 1
ATOM 807 N N . HIS A 1 105 ? -0.010 7.960 -2.358 1.00 97.62 105 HIS A N 1
ATOM 808 C CA . HIS A 1 105 ? -0.367 7.506 -1.018 1.00 97.62 105 HIS A CA 1
ATOM 809 C C . HIS A 1 105 ? 0.849 7.297 -0.104 1.00 97.62 105 HIS A C 1
ATOM 811 O O . HIS A 1 105 ? 0.783 7.623 1.084 1.00 97.62 105 HIS A O 1
ATOM 817 N N . TYR A 1 106 ? 1.984 6.843 -0.640 1.00 97.56 106 TYR A N 1
ATOM 818 C CA . TYR A 1 106 ? 3.235 6.787 0.119 1.00 97.56 106 TYR A CA 1
ATOM 819 C C . TYR A 1 106 ? 3.764 8.178 0.482 1.00 97.56 106 TYR A C 1
ATOM 821 O O . TYR A 1 106 ? 4.232 8.378 1.603 1.00 97.56 106 TYR A O 1
ATOM 829 N N . HIS A 1 107 ? 3.651 9.163 -0.412 1.00 96.69 107 HIS A N 1
ATOM 830 C CA . HIS A 1 107 ? 3.991 10.546 -0.074 1.00 96.69 107 HIS A CA 1
ATOM 831 C C . HIS A 1 107 ? 3.068 11.112 1.005 1.00 96.69 107 HIS A C 1
ATOM 833 O O . HIS A 1 107 ? 3.577 11.627 1.998 1.00 96.69 107 HIS A O 1
ATOM 839 N N . ARG A 1 108 ? 1.749 10.903 0.889 1.00 95.38 108 ARG A N 1
ATOM 840 C CA . ARG A 1 108 ? 0.779 11.291 1.924 1.00 95.38 108 ARG A CA 1
ATOM 841 C C . ARG A 1 108 ? 1.110 10.672 3.282 1.00 95.38 108 ARG A C 1
ATOM 843 O O . ARG A 1 108 ? 1.035 11.350 4.297 1.00 95.38 108 ARG A O 1
ATOM 850 N N . CYS A 1 109 ? 1.516 9.401 3.310 1.00 95.69 109 CYS A N 1
ATOM 851 C CA . CYS A 1 109 ? 1.956 8.736 4.537 1.00 95.69 109 CYS A CA 1
ATOM 852 C C . CYS A 1 109 ? 3.094 9.512 5.226 1.00 95.69 109 CYS A C 1
ATOM 854 O O . CYS A 1 109 ? 3.011 9.807 6.417 1.00 95.69 109 CYS A O 1
ATOM 856 N N . ARG A 1 110 ? 4.113 9.915 4.458 1.00 95.69 110 ARG A N 1
ATOM 857 C CA . ARG A 1 110 ? 5.255 10.691 4.963 1.00 95.69 110 ARG A CA 1
ATOM 858 C C . ARG A 1 110 ? 4.899 12.129 5.343 1.00 95.69 110 ARG A C 1
ATOM 860 O O . ARG A 1 110 ? 5.541 12.676 6.226 1.00 95.69 110 ARG A O 1
ATOM 867 N N . GLU A 1 111 ? 3.933 12.748 4.673 1.00 93.81 111 GLU A N 1
ATOM 868 C CA . GLU A 1 111 ? 3.450 14.096 5.009 1.00 93.81 111 GLU A CA 1
ATOM 869 C C . GLU A 1 111 ? 2.685 14.111 6.333 1.00 93.81 111 GLU A C 1
ATOM 871 O O . GLU A 1 111 ? 2.825 15.044 7.119 1.00 93.81 111 GLU A O 1
ATOM 876 N N . VAL A 1 112 ? 1.892 13.068 6.582 1.00 93.81 112 VAL A N 1
ATOM 877 C CA . VAL A 1 112 ? 1.056 12.959 7.777 1.00 93.81 112 VAL A CA 1
ATOM 878 C C . VAL A 1 112 ? 1.877 12.627 9.025 1.00 93.81 112 VAL A C 1
ATOM 880 O O . VAL A 1 112 ? 1.627 13.213 10.075 1.00 93.81 112 VAL A O 1
ATOM 883 N N . ASP A 1 113 ? 2.841 11.706 8.930 1.00 93.94 113 ASP A N 1
ATOM 884 C CA . ASP A 1 113 ? 3.702 11.313 10.056 1.00 93.94 113 ASP A CA 1
ATOM 885 C C . ASP A 1 113 ? 5.193 11.267 9.658 1.00 93.94 113 ASP A C 1
ATOM 887 O O . ASP A 1 113 ? 5.778 10.193 9.485 1.00 93.94 113 ASP A O 1
ATOM 891 N N . PRO A 1 114 ? 5.850 12.429 9.490 1.00 90.62 114 PRO A N 1
ATOM 892 C CA . PRO A 1 114 ? 7.223 12.480 8.994 1.00 90.62 114 PRO A CA 1
ATOM 893 C C . PRO A 1 114 ? 8.238 11.783 9.903 1.00 90.62 114 PRO A C 1
ATOM 895 O O . PRO A 1 114 ? 9.234 11.266 9.407 1.00 90.62 114 PRO A O 1
ATOM 898 N N . SER A 1 115 ? 8.025 11.775 11.220 1.00 88.62 115 SER A N 1
ATOM 899 C CA . SER A 1 115 ? 8.975 11.216 12.186 1.00 88.62 115 SER A CA 1
ATOM 900 C C . SER A 1 115 ? 8.838 9.700 12.322 1.00 88.62 115 SER A C 1
ATOM 902 O O . SER A 1 115 ? 9.856 9.010 12.391 1.00 88.62 115 SER A O 1
ATOM 904 N N . GLY A 1 116 ? 7.610 9.170 12.327 1.00 86.94 116 GLY A N 1
ATOM 905 C CA . GLY A 1 116 ? 7.351 7.747 12.553 1.00 86.94 116 GLY A CA 1
ATOM 906 C C . GLY A 1 116 ? 7.582 6.854 11.333 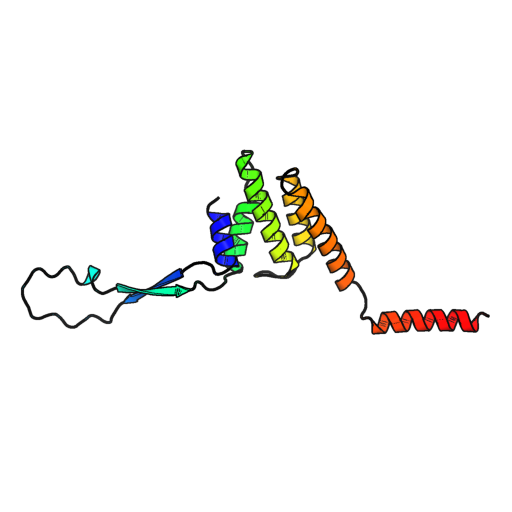1.00 86.94 116 GLY A C 1
ATOM 907 O O . GLY A 1 116 ? 8.004 5.707 11.484 1.00 86.94 116 GLY A O 1
ATOM 908 N N . VAL A 1 117 ? 7.338 7.358 10.116 1.00 91.25 117 VAL A N 1
ATOM 909 C CA . VAL A 1 117 ? 7.285 6.513 8.903 1.00 91.25 117 VAL A CA 1
ATOM 910 C C . VAL A 1 117 ? 8.369 6.799 7.859 1.00 91.25 117 VAL A C 1
ATOM 912 O O . VAL A 1 117 ? 8.382 6.169 6.800 1.00 91.25 117 VAL A O 1
ATOM 915 N N . HIS A 1 118 ? 9.306 7.714 8.124 1.00 89.69 118 HIS A N 1
ATOM 916 C CA . HIS A 1 118 ? 10.300 8.141 7.130 1.00 89.69 118 HIS A CA 1
ATOM 917 C C . HIS A 1 118 ? 11.106 6.981 6.530 1.00 89.69 118 HIS A C 1
ATOM 919 O O . HIS A 1 118 ? 11.249 6.882 5.308 1.00 89.69 118 HIS A O 1
ATOM 925 N N . THR A 1 119 ? 11.643 6.104 7.380 1.00 93.38 119 THR A N 1
ATOM 926 C CA . THR A 1 119 ? 12.508 4.998 6.958 1.00 93.38 119 THR A CA 1
ATOM 927 C C . THR A 1 119 ? 11.769 3.957 6.109 1.00 93.38 119 THR A C 1
ATOM 929 O O . THR A 1 119 ? 12.213 3.743 4.976 1.00 93.38 119 THR A O 1
ATOM 932 N N . PRO A 1 120 ? 10.630 3.361 6.535 1.00 93.56 120 PRO A N 1
ATOM 933 C CA . PRO A 1 120 ? 9.933 2.378 5.708 1.00 93.56 120 PRO A CA 1
ATOM 934 C C . PRO A 1 120 ? 9.388 2.992 4.415 1.00 93.56 120 PRO A C 1
ATOM 936 O O . PRO A 1 120 ? 9.491 2.373 3.356 1.00 93.56 120 PRO A O 1
ATOM 939 N N . VAL A 1 121 ? 8.868 4.224 4.460 1.00 94.62 121 VAL A N 1
ATOM 940 C CA . VAL A 1 121 ? 8.323 4.884 3.263 1.00 94.62 121 VAL A CA 1
ATOM 9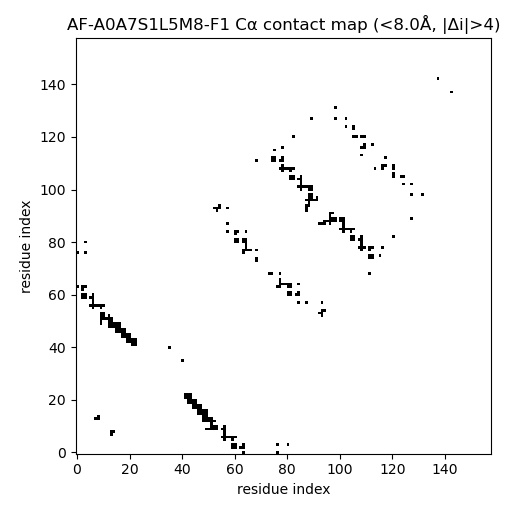41 C C . VAL A 1 121 ? 9.416 5.173 2.243 1.00 94.62 121 VAL A C 1
ATOM 943 O O . VAL A 1 121 ? 9.210 4.962 1.050 1.00 94.62 121 VAL A O 1
ATOM 946 N N . THR A 1 122 ? 10.592 5.618 2.683 1.00 95.06 122 THR A N 1
ATOM 947 C CA . THR A 1 122 ? 11.708 5.880 1.764 1.00 95.06 122 THR A CA 1
ATOM 948 C C . THR A 1 122 ? 12.163 4.598 1.070 1.00 95.06 122 THR A C 1
ATOM 950 O O . THR A 1 122 ? 12.345 4.603 -0.146 1.00 95.06 122 THR A O 1
ATOM 953 N N . MET A 1 123 ? 12.272 3.484 1.803 1.00 96.31 123 MET A N 1
ATOM 954 C CA . MET A 1 123 ? 12.602 2.182 1.210 1.00 96.31 123 MET A CA 1
ATOM 955 C C . MET A 1 123 ? 11.568 1.752 0.164 1.00 96.31 123 MET A C 1
ATOM 957 O O . MET A 1 123 ? 11.932 1.336 -0.935 1.00 96.31 123 MET A O 1
ATOM 961 N N . VAL A 1 124 ? 10.281 1.901 0.477 1.00 95.69 124 VAL A N 1
ATOM 962 C CA . VAL A 1 124 ? 9.195 1.559 -0.447 1.00 95.69 124 VAL A CA 1
ATOM 963 C C . VAL A 1 124 ? 9.172 2.462 -1.678 1.00 95.69 124 VAL A C 1
ATOM 965 O O . VAL A 1 124 ? 8.963 1.964 -2.779 1.00 95.69 124 VAL A O 1
ATOM 968 N N . LEU A 1 125 ? 9.434 3.763 -1.542 1.00 96.06 125 LEU A N 1
ATOM 969 C CA . LEU A 1 125 ? 9.504 4.680 -2.684 1.00 96.06 125 LEU A CA 1
ATOM 970 C C . LEU A 1 125 ? 10.673 4.339 -3.617 1.00 96.06 125 LEU A C 1
ATOM 972 O O . LEU A 1 125 ? 10.518 4.409 -4.837 1.00 96.06 125 LEU A O 1
ATOM 976 N N . LEU A 1 126 ? 11.818 3.930 -3.063 1.00 96.69 126 LEU A N 1
ATOM 977 C CA . LEU A 1 126 ? 12.942 3.420 -3.851 1.00 96.69 126 LEU A CA 1
ATOM 978 C C . LEU A 1 126 ? 12.561 2.125 -4.580 1.00 96.69 126 LEU A C 1
ATOM 980 O O . LEU A 1 126 ? 12.783 2.013 -5.786 1.00 96.69 126 LEU A O 1
ATOM 984 N N . ALA A 1 127 ? 11.928 1.180 -3.880 1.00 95.44 127 ALA A N 1
ATOM 985 C CA . ALA A 1 127 ? 11.454 -0.070 -4.472 1.00 95.44 127 ALA A CA 1
ATOM 986 C C . ALA A 1 127 ? 10.390 0.165 -5.559 1.00 95.44 127 ALA A C 1
ATOM 988 O O . ALA A 1 127 ? 10.421 -0.485 -6.599 1.00 95.44 127 ALA A O 1
ATOM 989 N N . LEU A 1 128 ? 9.482 1.124 -5.361 1.00 94.88 128 LEU A N 1
ATOM 990 C CA . LEU A 1 128 ? 8.492 1.541 -6.352 1.00 94.88 128 LEU A CA 1
ATOM 991 C C . LEU A 1 128 ? 9.168 2.139 -7.589 1.00 94.88 128 LEU A C 1
ATOM 993 O O . LEU A 1 128 ? 8.787 1.810 -8.708 1.00 94.88 128 LEU A O 1
ATOM 997 N N . GLY A 1 129 ? 10.192 2.977 -7.404 1.00 94.62 129 GLY A N 1
A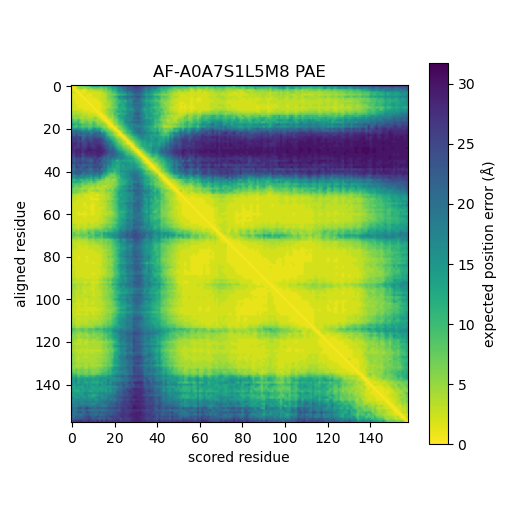TOM 998 C CA . GLY A 1 129 ? 10.999 3.506 -8.504 1.00 94.62 129 GLY A CA 1
ATOM 999 C C . GLY A 1 129 ? 11.688 2.396 -9.300 1.00 94.62 129 GLY A C 1
ATOM 1000 O O . GLY A 1 129 ? 11.641 2.403 -10.529 1.00 94.62 129 GLY A O 1
ATOM 1001 N N . ALA A 1 130 ? 12.251 1.401 -8.612 1.00 94.44 130 ALA A N 1
ATOM 1002 C CA . ALA A 1 130 ? 12.819 0.217 -9.250 1.00 94.44 130 ALA A CA 1
ATOM 1003 C C . ALA A 1 130 ? 11.752 -0.610 -9.989 1.00 94.44 130 ALA A C 1
ATOM 1005 O O . ALA A 1 130 ? 11.997 -1.045 -11.109 1.00 94.44 130 ALA A O 1
ATOM 1006 N N . HIS A 1 131 ? 10.557 -0.773 -9.415 1.00 92.81 131 HIS A N 1
ATOM 1007 C CA . HIS A 1 131 ? 9.432 -1.464 -10.051 1.00 92.81 131 HIS A CA 1
ATOM 1008 C C . HIS A 1 131 ? 8.976 -0.736 -11.325 1.00 92.81 131 HIS A C 1
ATOM 1010 O O . HIS A 1 131 ? 8.836 -1.357 -12.374 1.00 92.81 131 HIS A O 1
ATOM 1016 N N . MET A 1 132 ? 8.798 0.589 -11.268 1.00 92.94 132 MET A N 1
ATOM 1017 C CA . MET A 1 132 ? 8.473 1.407 -12.442 1.00 92.94 132 MET A CA 1
ATOM 1018 C C . MET A 1 132 ? 9.552 1.296 -13.524 1.00 92.94 132 MET A C 1
ATOM 1020 O O . MET A 1 132 ? 9.230 1.190 -14.706 1.00 92.94 132 MET A O 1
ATOM 1024 N N . LEU A 1 133 ? 10.829 1.311 -13.130 1.00 92.50 133 LEU A N 1
ATOM 1025 C CA . LEU A 1 133 ? 11.944 1.129 -14.054 1.00 92.50 133 LEU A CA 1
ATOM 1026 C C . LEU A 1 133 ? 11.896 -0.258 -14.701 1.00 92.50 133 LEU A C 1
ATOM 1028 O O . LEU A 1 133 ? 11.998 -0.349 -15.918 1.00 92.50 133 LEU A O 1
ATOM 1032 N N . LEU A 1 134 ? 11.681 -1.311 -13.911 1.00 89.88 134 LEU A N 1
ATOM 1033 C CA . LEU A 1 134 ? 11.588 -2.690 -14.385 1.00 89.88 134 LEU A CA 1
ATOM 1034 C C . LEU A 1 134 ? 10.479 -2.855 -15.431 1.00 89.88 134 LEU A C 1
ATOM 1036 O O . LEU A 1 134 ? 10.731 -3.429 -16.484 1.00 89.88 134 LEU A O 1
ATOM 1040 N N . LEU A 1 135 ? 9.286 -2.308 -15.174 1.00 88.38 135 LEU A N 1
ATOM 1041 C CA . LEU A 1 135 ? 8.168 -2.365 -16.122 1.00 88.38 135 LEU A CA 1
ATOM 1042 C C . LEU A 1 135 ? 8.417 -1.552 -17.400 1.00 88.38 135 LEU A C 1
ATOM 1044 O O . LEU A 1 135 ? 7.815 -1.831 -18.433 1.00 88.38 135 LEU A O 1
ATOM 1048 N N . ARG A 1 136 ? 9.282 -0.534 -17.338 1.00 90.00 136 ARG A N 1
ATOM 1049 C CA . ARG A 1 136 ? 9.648 0.292 -18.495 1.00 90.00 136 ARG A CA 1
ATOM 1050 C C . ARG A 1 136 ? 10.754 -0.338 -19.344 1.00 90.00 136 ARG A C 1
ATOM 1052 O O . ARG A 1 136 ? 10.905 0.040 -20.508 1.00 90.00 136 ARG A O 1
ATOM 1059 N N . LEU A 1 137 ? 11.569 -1.224 -18.775 1.00 88.44 137 LEU A N 1
ATOM 1060 C CA . LEU A 1 137 ? 12.689 -1.817 -19.495 1.00 88.44 137 LEU A CA 1
ATOM 1061 C C . LEU A 1 137 ? 12.184 -2.780 -20.578 1.00 88.44 137 LEU A C 1
ATOM 1063 O O . LEU A 1 137 ? 11.277 -3.574 -20.322 1.00 88.44 137 LEU A O 1
ATOM 1067 N N . PRO A 1 138 ? 12.776 -2.737 -21.786 1.00 85.50 138 PRO A N 1
ATOM 1068 C CA . PRO A 1 138 ? 12.479 -3.725 -22.806 1.00 85.50 138 PRO A CA 1
ATOM 1069 C C . PRO A 1 138 ? 12.911 -5.117 -22.321 1.00 85.50 138 PRO A C 1
ATOM 1071 O O . PRO A 1 138 ? 13.816 -5.233 -21.482 1.00 85.50 138 PRO A O 1
ATOM 1074 N N . PRO A 1 139 ? 12.306 -6.184 -22.860 1.00 88.00 139 PRO A N 1
ATOM 1075 C CA . PRO A 1 139 ? 12.718 -7.543 -22.547 1.00 88.00 139 PRO A CA 1
ATOM 1076 C C . PRO A 1 139 ? 14.218 -7.732 -22.808 1.00 88.00 139 PRO A C 1
ATOM 1078 O O . PRO A 1 139 ? 14.797 -7.155 -23.734 1.00 88.00 139 PRO A O 1
ATOM 1081 N N . TRP A 1 140 ? 14.860 -8.569 -21.993 1.00 83.56 140 TRP A N 1
ATOM 1082 C CA . TRP A 1 140 ? 16.319 -8.733 -21.993 1.00 83.56 140 TRP A CA 1
ATOM 1083 C C . TRP A 1 140 ? 16.897 -9.096 -23.373 1.00 83.56 140 TRP A C 1
ATOM 1085 O O . TRP A 1 140 ? 18.021 -8.708 -23.681 1.00 83.56 140 TRP A O 1
ATOM 1095 N N . HIS A 1 141 ? 16.129 -9.777 -24.233 1.00 87.88 141 HIS A N 1
ATOM 1096 C CA . HIS A 1 141 ? 16.554 -10.131 -25.588 1.00 87.88 141 HIS A CA 1
ATOM 1097 C C . HIS A 1 141 ? 16.750 -8.906 -26.495 1.00 87.88 141 HIS A C 1
ATOM 1099 O O . HIS A 1 141 ? 17.692 -8.862 -27.280 1.00 87.88 141 HIS A O 1
ATOM 1105 N N . GLU A 1 142 ? 15.896 -7.885 -26.380 1.00 89.56 142 GLU A N 1
ATOM 1106 C CA . GLU A 1 142 ? 16.031 -6.636 -27.136 1.00 89.56 142 GLU A CA 1
ATOM 1107 C C . GLU A 1 142 ? 17.219 -5.839 -26.626 1.00 89.56 142 GLU A C 1
ATOM 1109 O O . GLU A 1 142 ? 17.937 -5.209 -27.399 1.00 89.56 142 GLU A O 1
ATOM 1114 N N . LEU A 1 143 ? 17.441 -5.899 -25.318 1.00 87.50 143 LEU A N 1
ATOM 1115 C CA . LEU A 1 143 ? 18.560 -5.243 -24.672 1.00 87.50 143 LEU A CA 1
ATOM 1116 C C . LEU A 1 143 ? 19.887 -5.860 -25.142 1.00 87.50 143 LEU A C 1
ATOM 1118 O O . LEU A 1 143 ? 20.790 -5.130 -25.546 1.00 87.50 143 LEU A O 1
ATOM 1122 N N . LEU A 1 144 ? 19.969 -7.193 -25.219 1.00 90.94 144 LEU A N 1
ATOM 1123 C CA . LEU A 1 144 ? 21.109 -7.888 -25.820 1.00 90.94 144 LEU A CA 1
ATOM 1124 C C . LEU A 1 144 ? 21.267 -7.595 -27.310 1.00 90.94 144 LEU A C 1
ATOM 1126 O O . LEU A 1 144 ? 22.390 -7.400 -27.764 1.00 90.94 144 LEU A O 1
ATOM 1130 N N . ALA A 1 145 ? 20.172 -7.544 -28.072 1.00 90.38 145 ALA A N 1
ATOM 1131 C CA . ALA A 1 145 ? 20.230 -7.222 -29.494 1.00 90.38 145 ALA A CA 1
ATOM 1132 C C . ALA A 1 145 ? 20.794 -5.812 -29.733 1.00 90.38 145 ALA A C 1
ATOM 1134 O O . ALA A 1 145 ? 21.631 -5.634 -30.616 1.00 90.38 145 ALA A O 1
ATOM 1135 N N . ARG A 1 146 ? 20.396 -4.826 -28.916 1.00 88.88 146 ARG A N 1
ATOM 1136 C CA . ARG A 1 146 ? 20.933 -3.456 -28.963 1.00 88.88 146 ARG A CA 1
ATOM 1137 C C . ARG A 1 146 ? 22.414 -3.414 -28.596 1.00 88.88 146 ARG A C 1
ATOM 1139 O O . ARG A 1 146 ? 23.199 -2.844 -29.342 1.00 88.88 146 ARG A O 1
ATOM 1146 N N . LEU A 1 147 ? 22.810 -4.090 -27.516 1.00 90.31 147 LEU A N 1
ATOM 1147 C CA . LEU A 1 147 ? 24.218 -4.180 -27.111 1.00 90.31 147 LEU A CA 1
ATOM 1148 C C . LEU A 1 147 ? 25.086 -4.857 -28.182 1.00 90.31 147 LEU A C 1
ATOM 1150 O O . LEU A 1 147 ? 26.189 -4.398 -28.474 1.00 90.31 147 LEU A O 1
ATOM 1154 N N . ALA A 1 148 ? 24.586 -5.931 -28.797 1.00 91.75 148 ALA A N 1
ATOM 1155 C CA . ALA A 1 148 ? 25.274 -6.627 -29.878 1.00 91.75 148 ALA A CA 1
ATOM 1156 C C . ALA A 1 148 ? 25.382 -5.767 -31.148 1.00 91.75 148 ALA A C 1
ATOM 1158 O O . ALA A 1 148 ? 26.404 -5.819 -31.835 1.00 91.75 148 ALA A O 1
ATOM 1159 N N . ALA A 1 149 ? 24.349 -4.980 -31.467 1.00 88.00 149 ALA A N 1
ATOM 1160 C CA . ALA A 1 149 ? 24.369 -4.045 -32.587 1.00 88.00 149 ALA A CA 1
ATOM 1161 C C . ALA A 1 149 ? 25.412 -2.939 -32.375 1.00 88.00 149 ALA A C 1
ATOM 1163 O O . ALA A 1 149 ? 26.238 -2.727 -33.260 1.00 88.00 149 ALA A O 1
ATOM 1164 N N . ASP A 1 150 ? 25.450 -2.315 -31.196 1.00 89.00 150 ASP A N 1
ATOM 1165 C CA . ASP A 1 150 ? 26.450 -1.292 -30.871 1.00 89.00 150 ASP A CA 1
ATOM 1166 C C . ASP A 1 150 ? 27.877 -1.856 -30.936 1.00 89.00 150 ASP A C 1
ATOM 1168 O O . ASP A 1 150 ? 28.754 -1.236 -31.539 1.00 89.00 150 ASP A O 1
ATOM 1172 N N . LEU A 1 151 ? 28.115 -3.063 -30.408 1.00 88.00 151 LEU A N 1
ATOM 1173 C CA . LEU A 1 151 ? 29.411 -3.749 -30.514 1.00 88.00 151 LEU A CA 1
ATOM 1174 C C . LEU A 1 151 ? 29.836 -3.980 -31.969 1.00 88.00 151 LEU A C 1
ATOM 1176 O O . LEU A 1 151 ? 30.992 -3.743 -32.317 1.00 88.00 151 LEU A O 1
ATOM 1180 N N . ARG A 1 152 ? 28.911 -4.420 -32.831 1.00 85.94 152 ARG A N 1
ATOM 1181 C CA . ARG A 1 152 ? 29.184 -4.613 -34.265 1.00 85.94 152 ARG A CA 1
ATOM 1182 C C . ARG A 1 152 ? 29.524 -3.303 -34.966 1.00 85.94 152 ARG A C 1
ATOM 1184 O O . ARG A 1 152 ? 30.443 -3.287 -35.777 1.00 85.94 152 ARG A O 1
ATOM 1191 N N . VAL A 1 153 ? 28.808 -2.222 -34.658 1.00 80.50 153 VAL A N 1
ATOM 1192 C CA . VAL A 1 153 ? 29.054 -0.903 -35.259 1.00 80.50 153 VAL A CA 1
ATOM 1193 C C . VAL A 1 153 ? 30.446 -0.390 -34.886 1.00 80.50 153 VAL A C 1
ATOM 1195 O O . VAL A 1 153 ? 31.173 0.068 -35.762 1.00 80.50 153 VAL A O 1
ATOM 1198 N N . HIS A 1 154 ? 30.860 -0.537 -33.624 1.00 81.25 154 HIS A N 1
ATOM 1199 C CA . HIS A 1 154 ? 32.200 -0.130 -33.189 1.00 81.25 154 HIS A CA 1
ATOM 1200 C C . HIS A 1 154 ? 33.306 -1.029 -33.758 1.00 81.25 154 HIS A C 1
ATOM 1202 O O . HIS A 1 154 ? 34.378 -0.532 -34.084 1.00 81.25 154 HIS A O 1
ATOM 1208 N N . ALA A 1 155 ? 33.049 -2.329 -33.929 1.00 83.56 155 ALA A N 1
ATOM 1209 C CA . ALA A 1 155 ? 34.008 -3.256 -34.531 1.00 83.56 155 ALA A CA 1
ATOM 1210 C C . ALA A 1 155 ? 34.227 -3.027 -36.039 1.00 83.56 155 ALA A C 1
ATOM 1212 O O . ALA A 1 155 ? 35.289 -3.366 -36.543 1.00 83.56 155 ALA A O 1
ATOM 1213 N N . LEU A 1 156 ? 33.240 -2.478 -36.757 1.00 80.31 156 LEU A N 1
ATOM 1214 C CA . LEU A 1 156 ? 33.355 -2.124 -38.182 1.00 80.31 156 LEU A CA 1
ATOM 1215 C C . LEU A 1 156 ? 33.937 -0.720 -38.416 1.00 80.31 156 LEU A C 1
ATOM 1217 O O . LEU A 1 156 ? 34.312 -0.399 -39.540 1.00 80.31 156 LEU A O 1
ATOM 1221 N N . ALA A 1 157 ? 33.965 0.123 -37.381 1.00 76.06 157 ALA A N 1
ATOM 1222 C CA . ALA A 1 157 ? 34.509 1.478 -37.436 1.00 76.06 157 ALA A CA 1
ATOM 1223 C C . ALA A 1 157 ? 36.021 1.550 -37.128 1.00 76.06 157 ALA A C 1
ATOM 1225 O O . ALA A 1 157 ? 36.590 2.641 -37.197 1.00 76.06 157 ALA A O 1
ATOM 1226 N N . LEU A 1 158 ? 36.647 0.417 -36.780 1.00 64.06 158 LEU A N 1
ATOM 1227 C CA . LEU A 1 158 ? 38.084 0.248 -36.528 1.00 64.06 158 LEU A CA 1
ATOM 1228 C C . LEU A 1 158 ? 38.755 -0.454 -37.717 1.00 64.06 158 LEU A C 1
ATOM 1230 O O . LEU A 1 158 ? 39.875 -0.031 -38.078 1.00 64.06 158 LEU A O 1
#

Mean predicted aligned error: 10.5 Å

Nearest PDB structures (foldseek):
  8sxq-assembly2_B  TM=8.567E-01  e=4.056E-02  Legionella pneumophila
  6deh-assembly2_B  TM=7.679E-01  e=3.019E-02  Legionella pneumophila subsp. pneumophila str. Philadelphia 1
  1ouv-assembly1_A  TM=8.782E-01  e=3.604E-02  Helicobacter pylori 26695
  4bwr-assembly1_A  TM=7.401E-01  e=6.133E-02  Escherichia coli CFT073
  1klx-assembly1_A  TM=8.979E-01  e=2.249E-01  Helicobacter pylori

Radius of gyration: 27.19 Å; Cα contacts (8 Å, |Δi|>4): 178; chains: 1; bounding box: 84×50×69 Å